Protein AF-A0AAE2HYJ1-F1 (afdb_monomer)

Mean predicted aligned error: 12.16 Å

Foldseek 3Di:
DDDDDDDDDPDDDQPDPPPVVVVVLVVLLVVLLVLLVVLLVLLVVLLVVLVVLLVVLVPDDLPPDDPVSPVVSVVSNVVSVVSSVVSNVSSVVSNVSSVVSVVVSVVSVVVVVVVVVVSD

Structure (mmCIF, N/CA/C/O backbone):
data_AF-A0AAE2HYJ1-F1
#
_entry.id   AF-A0AAE2HYJ1-F1
#
loop_
_atom_site.group_PDB
_atom_site.id
_atom_site.type_symbol
_atom_site.label_atom_id
_atom_site.label_alt_id
_atom_site.label_comp_id
_atom_site.label_asym_id
_atom_site.label_entity_id
_atom_site.label_seq_id
_atom_site.pdbx_PDB_ins_code
_atom_site.Cartn_x
_atom_site.Cartn_y
_atom_site.Cartn_z
_atom_site.occupancy
_atom_site.B_iso_or_equiv
_atom_site.auth_seq_id
_atom_site.auth_comp_id
_atom_site.auth_asym_id
_atom_site.auth_atom_id
_atom_site.pdbx_PDB_model_num
ATOM 1 N N . MET A 1 1 ? -2.122 9.618 -66.049 1.00 40.94 1 MET A N 1
ATOM 2 C CA . MET A 1 1 ? -1.054 8.860 -66.734 1.00 40.94 1 MET A CA 1
ATOM 3 C C . MET A 1 1 ? 0.220 9.692 -66.689 1.00 40.94 1 MET A C 1
ATOM 5 O O . MET A 1 1 ? 0.115 10.866 -67.010 1.00 40.94 1 MET A O 1
ATOM 9 N N . GLY A 1 2 ? 1.348 9.085 -66.286 1.00 37.78 2 GLY A N 1
ATOM 10 C CA . GLY A 1 2 ? 2.715 9.651 -66.276 1.00 37.78 2 GLY A CA 1
ATOM 11 C C . GLY A 1 2 ? 2.989 10.613 -65.108 1.00 37.78 2 GLY A C 1
ATOM 12 O O . GLY A 1 2 ? 2.334 11.638 -65.025 1.00 37.78 2 GLY A O 1
ATOM 13 N N . GLY A 1 3 ? 3.868 10.371 -64.132 1.00 41.69 3 GLY A N 1
ATOM 14 C CA . GLY A 1 3 ? 4.971 9.414 -64.044 1.00 41.69 3 GLY A CA 1
ATOM 15 C C . GLY A 1 3 ? 6.285 10.044 -64.508 1.00 41.69 3 GLY A C 1
ATOM 16 O O . GLY A 1 3 ? 6.586 9.935 -65.683 1.00 41.69 3 GLY A O 1
ATOM 17 N N . ASP A 1 4 ? 7.006 10.690 -63.586 1.00 41.88 4 ASP A N 1
ATOM 18 C CA . ASP A 1 4 ? 8.456 10.972 -63.589 1.00 41.88 4 ASP A CA 1
ATOM 19 C C . ASP A 1 4 ? 8.771 11.584 -62.206 1.00 41.88 4 ASP A C 1
ATOM 21 O O . ASP A 1 4 ? 8.072 12.481 -61.753 1.00 41.88 4 ASP A O 1
ATOM 25 N N . GLY A 1 5 ? 9.731 11.157 -61.392 1.00 43.09 5 GLY A N 1
ATOM 26 C CA . GLY A 1 5 ? 10.926 10.368 -61.655 1.00 43.09 5 GLY A CA 1
ATOM 27 C C . GLY A 1 5 ? 12.082 10.939 -60.823 1.00 43.09 5 GLY A C 1
ATOM 28 O O . GLY A 1 5 ? 13.138 11.236 -61.369 1.00 43.09 5 GLY A O 1
ATOM 29 N N . LEU A 1 6 ? 11.894 11.157 -59.511 1.00 41.62 6 LEU A N 1
ATOM 30 C CA . LEU A 1 6 ? 12.974 11.629 -58.635 1.00 41.62 6 LEU A CA 1
ATOM 31 C C . LEU A 1 6 ? 13.758 10.435 -58.089 1.00 41.62 6 LEU A C 1
ATOM 33 O O . LEU A 1 6 ? 13.394 9.800 -57.102 1.00 41.62 6 LEU A O 1
ATOM 37 N N . ARG A 1 7 ? 14.859 10.141 -58.781 1.00 47.16 7 ARG A N 1
ATOM 38 C CA . ARG A 1 7 ? 15.943 9.280 -58.312 1.00 47.16 7 ARG A CA 1
ATOM 39 C C . ARG A 1 7 ? 16.554 9.886 -57.046 1.00 47.16 7 ARG A C 1
ATOM 41 O O . ARG A 1 7 ? 17.346 10.817 -57.141 1.00 47.16 7 ARG A O 1
ATOM 48 N N . TYR A 1 8 ? 16.235 9.332 -55.881 1.00 43.69 8 TYR A N 1
ATOM 49 C CA . TYR A 1 8 ? 17.043 9.530 -54.680 1.00 43.69 8 TYR A CA 1
ATOM 50 C C . TYR A 1 8 ? 18.045 8.383 -54.567 1.00 43.69 8 TYR A C 1
ATOM 52 O O . TYR A 1 8 ? 17.691 7.241 -54.277 1.00 43.69 8 TYR A O 1
ATOM 60 N N . GLY A 1 9 ? 19.309 8.697 -54.852 1.00 40.12 9 GLY A N 1
ATOM 61 C CA . GLY A 1 9 ? 20.433 7.839 -54.513 1.00 40.12 9 GLY A CA 1
ATOM 62 C C . GLY A 1 9 ? 20.534 7.730 -52.996 1.00 40.12 9 GLY A C 1
ATOM 63 O O . GLY A 1 9 ? 20.862 8.702 -52.322 1.00 40.12 9 GLY A O 1
ATOM 64 N N . MET A 1 10 ? 20.235 6.549 -52.464 1.00 36.06 10 MET A N 1
ATOM 65 C CA . MET A 1 10 ? 20.473 6.218 -51.063 1.00 36.06 10 MET A CA 1
ATOM 66 C C . MET A 1 10 ? 21.958 5.901 -50.892 1.00 36.06 10 MET A C 1
ATOM 68 O O . MET A 1 10 ? 22.396 4.758 -51.008 1.00 36.06 10 MET A O 1
ATOM 72 N N . SER A 1 11 ? 22.744 6.945 -50.639 1.00 40.38 11 SER A N 1
ATOM 73 C CA . SER A 1 11 ? 24.038 6.801 -49.983 1.00 40.38 11 SER A CA 1
ATOM 74 C C . SER A 1 11 ? 23.779 6.315 -48.560 1.00 40.38 11 SER A C 1
ATOM 76 O O . SER A 1 11 ? 23.152 7.019 -47.771 1.00 40.38 11 SER A O 1
ATOM 78 N N . PHE A 1 12 ? 24.252 5.114 -48.232 1.00 43.84 12 PHE A N 1
ATOM 79 C CA . PHE A 1 12 ? 24.244 4.583 -46.871 1.00 43.84 12 PHE A CA 1
ATOM 80 C C . PHE A 1 12 ? 25.095 5.49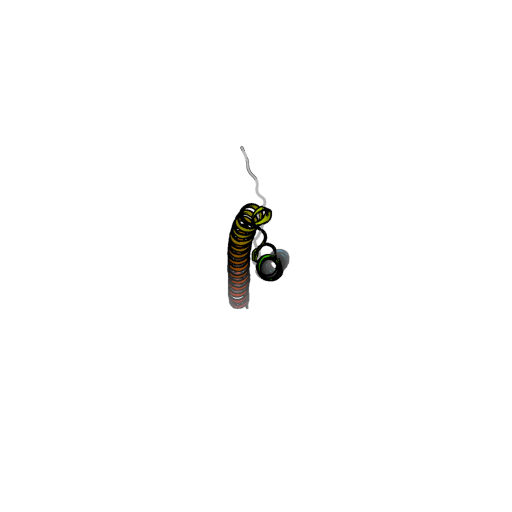0 -45.971 1.00 43.84 12 PHE A C 1
ATOM 82 O O . PHE A 1 12 ? 26.321 5.396 -45.941 1.00 43.84 12 PHE A O 1
ATOM 89 N N . HIS A 1 13 ? 24.444 6.414 -45.268 1.00 36.22 13 HIS A N 1
ATOM 90 C CA . HIS A 1 13 ? 25.010 7.076 -44.100 1.00 36.22 13 HIS A CA 1
ATOM 91 C C . HIS A 1 13 ? 24.776 6.188 -42.880 1.00 36.22 13 HIS A C 1
ATOM 93 O O . HIS A 1 13 ? 23.718 5.577 -42.740 1.00 36.22 13 HIS A O 1
ATOM 99 N N . ARG A 1 14 ? 25.812 6.088 -42.040 1.00 43.44 14 ARG A N 1
ATOM 100 C CA . ARG A 1 14 ? 25.828 5.349 -40.773 1.00 43.44 14 ARG A CA 1
ATOM 101 C C . ARG A 1 14 ? 24.504 5.533 -40.030 1.00 43.44 14 ARG A C 1
ATOM 103 O O . ARG A 1 14 ? 24.103 6.666 -39.775 1.00 43.44 14 ARG A O 1
ATOM 110 N N . VAL A 1 15 ? 23.864 4.420 -39.680 1.00 44.78 15 VAL A N 1
ATOM 111 C CA . VAL A 1 15 ? 22.679 4.380 -38.818 1.00 44.78 15 VAL A CA 1
ATOM 112 C C . VAL A 1 15 ? 23.124 4.787 -37.413 1.00 44.78 15 VAL A C 1
ATOM 114 O O . VAL A 1 15 ? 23.482 3.950 -36.595 1.00 44.78 15 VAL A O 1
ATOM 117 N N . GLY A 1 16 ? 23.198 6.092 -37.162 1.00 48.06 16 GLY A N 1
ATOM 118 C CA . GLY A 1 16 ? 23.167 6.620 -35.807 1.00 48.06 16 GLY A CA 1
ATOM 119 C C . GLY A 1 16 ? 21.742 6.472 -35.293 1.00 48.06 16 GLY A C 1
ATOM 120 O O . GLY A 1 16 ? 20.800 6.855 -35.990 1.00 48.06 16 GLY A O 1
ATOM 121 N N . VAL A 1 17 ? 21.572 5.879 -34.112 1.00 56.62 17 VAL A N 1
ATOM 122 C CA . VAL A 1 17 ? 20.279 5.877 -33.418 1.00 56.62 17 VAL A CA 1
ATOM 123 C C . VAL A 1 17 ? 19.830 7.339 -33.293 1.00 56.62 17 VAL A C 1
ATOM 125 O O . VAL A 1 17 ? 20.615 8.157 -32.811 1.00 56.62 17 VAL A O 1
ATOM 128 N N . PRO A 1 18 ? 18.629 7.715 -33.767 1.00 56.62 18 PRO A N 1
ATOM 129 C CA . PRO A 1 18 ? 18.190 9.100 -33.692 1.00 56.62 18 PRO A CA 1
ATOM 130 C C . PRO A 1 18 ? 18.082 9.513 -32.220 1.00 56.62 18 PRO A C 1
ATOM 132 O O . PRO A 1 18 ? 17.393 8.855 -31.441 1.00 56.62 18 PRO A O 1
ATOM 135 N N . GLU A 1 19 ? 18.756 10.607 -31.853 1.00 54.03 19 GLU A N 1
ATOM 136 C CA . GLU A 1 19 ? 18.872 11.129 -30.477 1.00 54.03 19 GLU A CA 1
ATOM 137 C C . GLU A 1 19 ? 17.521 11.242 -29.739 1.00 54.03 19 GLU A C 1
ATOM 139 O O . GLU A 1 19 ? 17.466 11.105 -28.518 1.00 54.03 19 GLU A O 1
ATOM 144 N N . GLY A 1 20 ? 16.412 11.413 -30.470 1.00 59.25 20 GLY A N 1
ATOM 145 C CA . GLY A 1 20 ? 15.060 11.477 -29.908 1.00 59.25 20 GLY A CA 1
ATOM 146 C C . GLY A 1 20 ? 14.555 10.181 -29.258 1.00 59.25 20 GLY A C 1
ATOM 147 O O . GLY A 1 20 ? 13.824 10.260 -28.2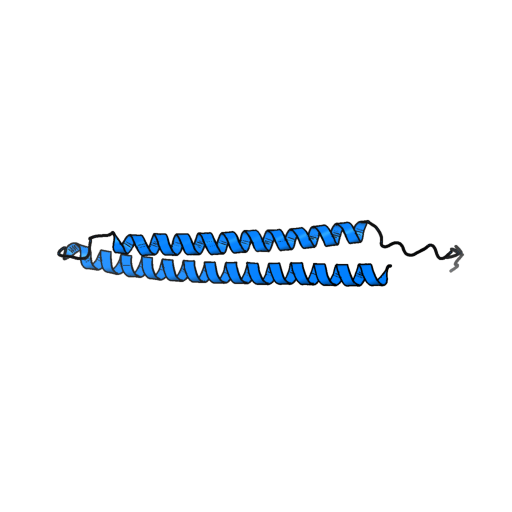78 1.00 59.25 20 GLY A O 1
ATOM 148 N N . ILE A 1 21 ? 14.967 9.001 -29.738 1.00 61.91 21 ILE A N 1
ATOM 149 C CA . ILE A 1 21 ? 14.491 7.711 -29.195 1.00 61.91 21 ILE A CA 1
ATOM 150 C C . ILE A 1 21 ? 15.132 7.426 -27.830 1.00 61.91 21 ILE A C 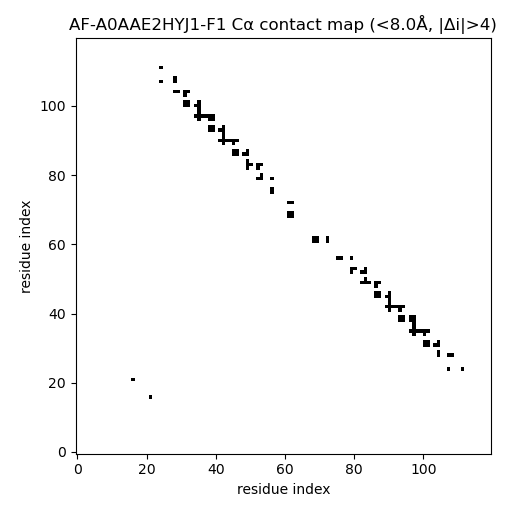1
ATOM 152 O O . ILE A 1 21 ? 14.461 6.980 -26.903 1.00 61.91 21 ILE A O 1
ATOM 156 N N . VAL A 1 22 ? 16.421 7.741 -27.682 1.00 64.44 22 VAL A N 1
ATOM 157 C CA . VAL A 1 22 ? 17.160 7.545 -26.424 1.00 64.44 22 VAL A CA 1
ATOM 158 C C . VAL A 1 22 ? 16.620 8.473 -25.332 1.00 64.44 22 VAL A C 1
ATOM 160 O O . VAL A 1 22 ? 16.421 8.044 -24.200 1.00 64.44 22 VAL A O 1
ATOM 163 N N . SER A 1 23 ? 16.317 9.730 -25.675 1.00 67.62 23 SER A N 1
ATOM 164 C CA . SER A 1 23 ? 15.737 10.684 -24.723 1.00 67.62 23 SER A CA 1
ATOM 165 C C . SER A 1 23 ? 14.344 10.270 -24.234 1.00 67.62 23 SER A C 1
ATOM 167 O O . SER A 1 23 ? 14.000 10.557 -23.088 1.00 67.62 23 SER A O 1
ATOM 169 N N . GLU A 1 24 ? 13.538 9.628 -25.081 1.00 71.56 24 GLU A N 1
ATOM 170 C CA . GLU A 1 24 ? 12.200 9.152 -24.716 1.00 71.56 24 GLU A CA 1
ATOM 171 C C . GLU A 1 24 ? 12.267 7.931 -23.787 1.00 71.56 24 GLU A C 1
ATOM 173 O O . GLU A 1 24 ? 11.580 7.903 -22.769 1.00 71.56 24 GLU A O 1
ATOM 178 N N . LEU A 1 25 ? 13.139 6.960 -24.073 1.00 68.75 25 LEU A N 1
ATOM 179 C CA . LEU A 1 25 ? 13.334 5.767 -23.235 1.00 68.75 25 LEU A CA 1
ATOM 180 C C . LEU A 1 25 ? 13.813 6.112 -21.822 1.00 68.75 25 LEU A C 1
ATOM 182 O O . LEU A 1 25 ? 13.206 5.663 -20.848 1.00 68.75 25 LEU A O 1
ATOM 186 N N . VAL A 1 26 ? 14.820 6.986 -21.707 1.00 72.88 26 VAL A N 1
ATOM 187 C CA . VAL A 1 26 ? 15.314 7.475 -20.408 1.00 72.88 26 VAL A CA 1
ATOM 188 C C . VAL A 1 26 ? 14.190 8.159 -19.626 1.00 72.88 26 VAL A C 1
ATOM 190 O O . VAL A 1 26 ? 13.996 7.885 -18.442 1.00 72.88 26 VAL A O 1
ATOM 193 N N . TYR A 1 27 ? 13.387 8.995 -20.290 1.00 76.00 27 TYR A N 1
ATOM 194 C CA . TYR A 1 27 ? 12.236 9.645 -19.662 1.00 76.00 27 TYR A CA 1
ATOM 195 C C . TYR A 1 27 ? 11.184 8.635 -19.169 1.00 76.00 27 TYR A C 1
ATOM 197 O O . TYR A 1 27 ? 10.652 8.771 -18.064 1.00 76.00 27 TYR A O 1
ATOM 205 N N . VAL A 1 28 ? 10.889 7.596 -19.957 1.00 82.56 28 VAL A N 1
ATOM 206 C CA . VAL A 1 28 ? 9.936 6.545 -19.572 1.00 82.56 28 VAL A CA 1
ATOM 207 C C . VAL A 1 28 ? 10.465 5.725 -18.390 1.00 82.56 28 VAL A C 1
ATOM 209 O O . VAL A 1 28 ? 9.690 5.417 -17.482 1.00 82.56 28 VAL A O 1
ATOM 212 N N . GLN A 1 29 ? 11.763 5.420 -18.344 1.00 85.56 29 GLN A N 1
ATOM 213 C CA . GLN A 1 29 ? 12.390 4.734 -17.211 1.00 85.56 29 GLN A CA 1
ATOM 214 C C . GLN A 1 29 ? 12.252 5.546 -15.915 1.00 85.56 29 GLN A C 1
ATOM 216 O O . GLN A 1 29 ? 11.775 5.028 -14.902 1.00 85.56 29 GLN A O 1
ATOM 221 N N . GLU A 1 30 ? 12.602 6.835 -15.948 1.00 88.62 30 GLU A N 1
ATOM 222 C CA . GLU A 1 30 ? 12.469 7.717 -14.783 1.00 88.62 30 GLU A CA 1
ATOM 223 C C . GLU A 1 30 ? 11.019 7.830 -14.303 1.00 88.62 30 GLU A C 1
ATOM 225 O O . GLU A 1 30 ? 10.759 7.877 -13.096 1.00 88.62 30 GLU A O 1
ATOM 230 N N . LEU A 1 31 ? 10.063 7.830 -15.234 1.00 92.25 31 LEU A N 1
ATOM 231 C CA . LEU A 1 31 ? 8.642 7.847 -14.913 1.00 92.25 31 LEU A CA 1
ATOM 232 C C . LEU A 1 31 ? 8.200 6.571 -14.183 1.00 92.25 31 LEU A C 1
ATOM 234 O O . LEU A 1 31 ? 7.429 6.661 -13.226 1.00 92.25 31 LEU A O 1
ATOM 238 N N . TRP A 1 32 ? 8.673 5.393 -14.601 1.00 91.56 32 TRP A N 1
ATOM 239 C CA . TRP A 1 32 ? 8.369 4.130 -13.916 1.00 91.56 32 TRP A CA 1
ATOM 240 C C . TRP A 1 32 ? 8.997 4.053 -12.530 1.00 91.56 32 TRP A C 1
ATOM 242 O O . TRP A 1 32 ? 8.301 3.672 -11.590 1.00 91.56 32 TRP A O 1
ATOM 252 N N . ARG A 1 33 ? 10.245 4.510 -12.378 1.00 93.56 33 ARG A N 1
ATOM 253 C CA . ARG A 1 33 ? 10.884 4.644 -11.062 1.00 93.56 33 ARG A CA 1
ATOM 254 C C . ARG A 1 33 ? 10.045 5.519 -10.131 1.00 93.56 33 ARG A C 1
ATOM 256 O O . ARG A 1 33 ? 9.686 5.090 -9.042 1.00 93.56 33 ARG A O 1
ATOM 263 N N . LYS A 1 34 ? 9.649 6.709 -10.591 1.00 94.94 34 LYS A N 1
ATOM 264 C CA . LYS A 1 34 ? 8.855 7.642 -9.779 1.00 94.94 34 LYS A CA 1
ATOM 265 C C . LYS A 1 34 ? 7.483 7.076 -9.403 1.00 94.94 34 LYS A C 1
ATOM 267 O O . LYS A 1 34 ? 6.982 7.328 -8.314 1.00 94.94 34 LYS A O 1
ATOM 272 N N . ARG A 1 35 ? 6.854 6.308 -10.297 1.00 95.12 35 ARG A N 1
ATOM 273 C CA . ARG A 1 35 ? 5.594 5.608 -9.995 1.00 95.12 35 ARG A CA 1
ATOM 274 C C . ARG A 1 35 ? 5.780 4.531 -8.933 1.00 95.12 35 ARG A C 1
ATOM 276 O O . ARG A 1 35 ? 4.904 4.399 -8.087 1.00 95.12 35 ARG A O 1
ATOM 283 N N . ALA A 1 36 ? 6.885 3.789 -8.985 1.00 95.69 36 ALA A N 1
ATOM 284 C CA . ALA A 1 36 ? 7.206 2.794 -7.970 1.00 95.69 36 ALA A CA 1
ATOM 285 C C . ALA A 1 36 ? 7.403 3.446 -6.596 1.00 95.69 36 ALA A C 1
ATOM 287 O O . ALA A 1 36 ? 6.794 3.003 -5.630 1.00 95.69 36 ALA A O 1
ATOM 288 N N . GLU A 1 37 ? 8.171 4.539 -6.540 1.00 97.19 37 GLU A N 1
ATOM 289 C CA . GLU A 1 37 ? 8.406 5.320 -5.318 1.00 97.19 37 GLU A CA 1
ATOM 290 C C . GLU A 1 37 ? 7.087 5.810 -4.702 1.00 97.19 37 GLU A C 1
ATOM 292 O O . GLU A 1 37 ? 6.786 5.482 -3.560 1.00 97.19 37 GLU A O 1
ATOM 297 N N . VAL A 1 38 ? 6.246 6.498 -5.481 1.00 97.50 38 VAL A N 1
ATOM 298 C CA . VAL A 1 38 ? 4.957 7.025 -4.992 1.00 97.50 38 VAL A CA 1
ATOM 299 C C . VAL A 1 38 ? 4.010 5.908 -4.541 1.00 97.50 38 VAL A C 1
ATOM 301 O O . VAL A 1 38 ? 3.279 6.066 -3.566 1.00 97.50 38 VAL A O 1
ATOM 304 N N . ALA A 1 39 ? 3.989 4.777 -5.250 1.00 96.50 39 ALA A N 1
ATOM 305 C CA . ALA A 1 39 ? 3.154 3.642 -4.869 1.00 96.50 39 ALA A CA 1
ATOM 306 C C . ALA A 1 39 ? 3.631 2.999 -3.556 1.00 96.50 39 ALA A C 1
ATOM 308 O O . ALA A 1 39 ? 2.797 2.631 -2.731 1.00 96.50 39 ALA A O 1
ATOM 309 N N . GLN A 1 40 ? 4.947 2.915 -3.342 1.00 97.88 40 GLN A N 1
ATOM 310 C CA . GLN A 1 40 ? 5.514 2.408 -2.095 1.00 97.88 40 GLN A CA 1
ATOM 311 C C . GLN A 1 40 ? 5.238 3.359 -0.926 1.00 97.88 40 GLN A C 1
ATOM 313 O O . GLN A 1 40 ? 4.756 2.908 0.107 1.00 97.88 40 GLN A O 1
ATOM 318 N N . GLU A 1 41 ? 5.453 4.666 -1.108 1.00 97.88 41 GLU A N 1
ATOM 319 C CA . GLU A 1 41 ? 5.124 5.681 -0.095 1.00 97.88 41 GLU A CA 1
ATOM 320 C C . GLU A 1 41 ? 3.645 5.594 0.308 1.00 97.88 41 GLU A C 1
ATOM 322 O O . GLU A 1 41 ? 3.311 5.585 1.490 1.00 97.88 41 GLU A O 1
ATOM 327 N N . CYS A 1 42 ? 2.748 5.439 -0.671 1.00 97.44 42 CYS A N 1
ATOM 328 C CA . CYS A 1 42 ? 1.323 5.263 -0.408 1.00 97.44 42 CYS A CA 1
ATOM 329 C C . CYS A 1 42 ? 1.025 3.981 0.388 1.00 97.44 42 CYS A C 1
ATOM 331 O O . CYS A 1 42 ? 0.188 4.006 1.292 1.00 97.44 42 CYS A O 1
ATOM 333 N N . ALA A 1 43 ? 1.696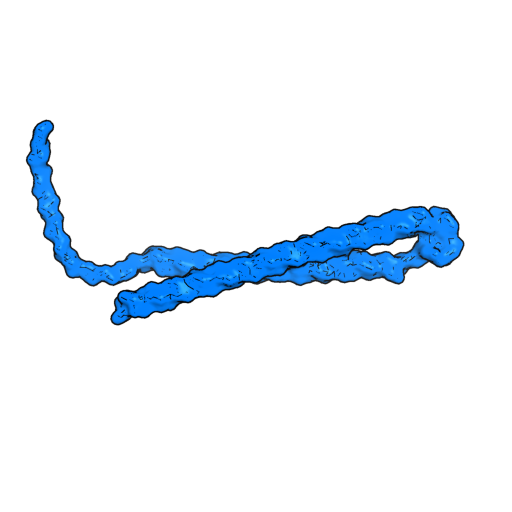 2.868 0.076 1.00 97.31 43 ALA A N 1
ATOM 334 C CA . ALA A 1 43 ? 1.545 1.620 0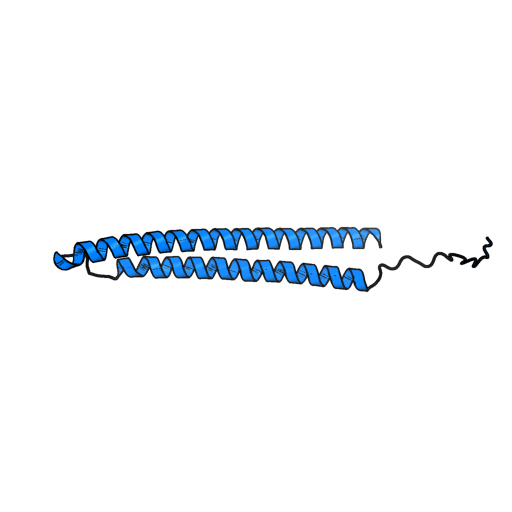.821 1.00 97.31 43 ALA A CA 1
ATOM 335 C C . ALA A 1 43 ? 1.961 1.787 2.291 1.00 97.31 43 ALA A C 1
ATOM 337 O O . ALA A 1 43 ? 1.225 1.376 3.193 1.00 97.31 43 ALA A O 1
ATOM 338 N N . ASP A 1 44 ? 3.098 2.442 2.520 1.00 97.62 44 ASP A N 1
ATOM 339 C CA . ASP A 1 44 ? 3.647 2.681 3.852 1.00 97.62 44 ASP A CA 1
ATOM 340 C C . ASP A 1 44 ? 2.713 3.590 4.673 1.00 97.62 44 ASP A C 1
ATOM 342 O O . ASP A 1 44 ? 2.298 3.219 5.775 1.00 97.62 44 ASP A O 1
ATOM 346 N N . GLU A 1 45 ? 2.278 4.723 4.110 1.00 97.94 45 GLU A N 1
ATOM 347 C CA . GLU A 1 45 ? 1.361 5.663 4.774 1.00 97.94 45 GLU A CA 1
ATOM 348 C C . GLU A 1 45 ? 0.008 5.020 5.129 1.00 97.94 45 GLU A C 1
ATOM 350 O O . GLU A 1 45 ? -0.546 5.256 6.209 1.00 97.94 45 GLU A O 1
ATOM 355 N N . LEU A 1 46 ? -0.536 4.173 4.247 1.00 97.62 46 LEU A N 1
ATOM 356 C CA . LEU A 1 46 ? -1.777 3.441 4.515 1.00 97.62 46 LEU A CA 1
ATOM 357 C C . LEU A 1 46 ? -1.603 2.414 5.643 1.00 97.62 46 LEU A C 1
ATOM 359 O O . LEU A 1 46 ? -2.496 2.281 6.488 1.00 97.62 46 LEU A O 1
ATOM 363 N N . GLY A 1 47 ? -0.461 1.724 5.694 1.00 96.88 47 GLY A N 1
ATOM 364 C CA . GLY A 1 47 ? -0.121 0.797 6.777 1.00 96.88 47 GLY A CA 1
ATOM 365 C C . GLY A 1 47 ? 0.059 1.502 8.127 1.00 96.88 47 GLY A C 1
ATOM 366 O O . GLY A 1 47 ? -0.428 1.028 9.165 1.00 96.88 47 GLY A O 1
ATOM 367 N N . GLU A 1 48 ? 0.691 2.676 8.126 1.00 97.38 48 GLU A N 1
ATOM 368 C CA . GLU A 1 48 ? 0.809 3.532 9.310 1.00 97.38 48 GLU A CA 1
ATOM 369 C C . GLU A 1 48 ? -0.565 4.007 9.796 1.00 97.38 48 GLU A C 1
ATOM 371 O O . GLU A 1 48 ? -0.879 3.895 10.988 1.00 97.38 48 GLU A O 1
ATOM 376 N N . LEU A 1 49 ? -1.428 4.460 8.881 1.00 96.56 49 LEU A N 1
ATOM 377 C CA . LEU A 1 49 ? -2.789 4.882 9.209 1.00 96.56 49 LEU A CA 1
ATOM 378 C C . LEU A 1 49 ? -3.625 3.727 9.772 1.00 96.56 49 LEU A C 1
ATOM 380 O O . LEU A 1 49 ? -4.340 3.917 10.759 1.00 96.56 49 LEU A O 1
ATOM 384 N N . ALA A 1 50 ? -3.518 2.524 9.202 1.00 95.12 50 ALA A N 1
ATOM 385 C CA . ALA A 1 50 ? -4.185 1.329 9.718 1.00 95.12 50 ALA A CA 1
ATOM 386 C C . ALA A 1 50 ? -3.736 1.015 11.155 1.00 95.12 50 ALA A C 1
ATOM 388 O O . ALA A 1 50 ? -4.559 0.751 12.039 1.00 95.12 50 ALA A O 1
ATOM 389 N N . THR A 1 51 ? -2.434 1.121 11.421 1.00 94.12 51 THR A N 1
ATOM 390 C CA . THR A 1 51 ? -1.857 0.927 12.758 1.00 94.12 51 THR A CA 1
ATOM 391 C C . THR A 1 51 ? -2.369 1.970 13.752 1.00 94.12 51 THR A C 1
ATOM 393 O O . THR A 1 51 ? -2.790 1.621 14.865 1.00 94.12 51 THR A O 1
ATOM 396 N N . ALA A 1 52 ? -2.376 3.244 13.351 1.00 93.88 52 ALA A N 1
ATOM 397 C CA . ALA A 1 52 ? -2.879 4.346 14.163 1.00 93.88 52 ALA A CA 1
ATOM 398 C C . ALA A 1 52 ? -4.374 4.174 14.467 1.00 93.88 52 ALA A C 1
ATOM 400 O O . ALA A 1 52 ? -4.778 4.246 15.631 1.00 93.88 52 ALA A O 1
ATOM 401 N N . LEU A 1 53 ? -5.187 3.850 13.459 1.00 92.12 53 LEU A N 1
ATOM 402 C CA . LEU A 1 53 ? -6.623 3.623 13.602 1.00 92.12 53 LEU A CA 1
ATOM 403 C C . LEU A 1 53 ? -6.921 2.444 14.541 1.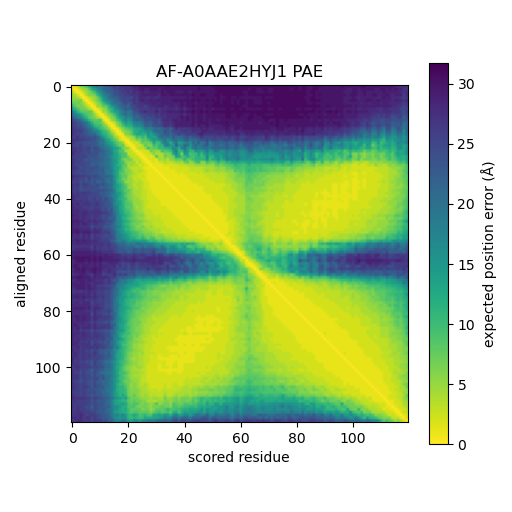00 92.12 53 LEU A C 1
ATOM 405 O O . LEU A 1 53 ? -7.732 2.572 15.458 1.00 92.12 53 LEU A O 1
ATOM 409 N N . GLY A 1 54 ? -6.205 1.327 14.395 1.00 89.19 54 GLY A N 1
ATOM 410 C CA . GLY A 1 54 ? -6.332 0.179 15.296 1.00 89.19 54 GLY A CA 1
ATOM 411 C C . GLY A 1 54 ? -5.956 0.493 16.752 1.00 89.19 54 GLY A C 1
ATOM 412 O O . GLY A 1 54 ? -6.411 -0.188 17.674 1.00 89.19 54 GLY A O 1
ATOM 413 N N . SER A 1 55 ? -5.150 1.534 16.991 1.00 89.56 55 SER A N 1
ATOM 414 C CA . SER A 1 55 ? -4.802 1.980 18.345 1.00 89.56 55 SER A CA 1
ATOM 415 C C . SER A 1 55 ? -5.927 2.740 19.049 1.00 89.56 55 SER A C 1
ATOM 417 O O . SER A 1 55 ? -6.034 2.641 20.272 1.00 89.56 55 SER A O 1
ATOM 419 N N . VAL A 1 56 ? -6.809 3.411 18.296 1.00 85.06 56 VAL A N 1
ATOM 420 C CA . VAL A 1 56 ? -7.908 4.231 18.838 1.00 85.06 56 VAL A CA 1
ATOM 421 C C . VAL A 1 56 ? -8.844 3.403 19.716 1.00 85.06 56 VAL A C 1
ATOM 423 O O . VAL A 1 56 ? -9.289 3.870 20.756 1.00 85.06 56 VAL A O 1
ATOM 426 N N . ILE A 1 57 ? -9.109 2.148 19.348 1.00 76.56 57 ILE A N 1
ATOM 427 C CA . ILE A 1 57 ? -9.965 1.256 20.145 1.00 76.56 57 ILE A CA 1
ATOM 428 C C . ILE A 1 57 ? -9.279 0.800 21.434 1.00 76.56 57 ILE A C 1
ATOM 430 O O . ILE A 1 57 ? -9.954 0.605 22.441 1.00 76.56 57 ILE A O 1
ATOM 434 N N . ARG A 1 58 ? -7.948 0.647 21.436 1.00 72.06 58 ARG A N 1
ATOM 435 C CA . ARG A 1 58 ? -7.204 0.204 22.628 1.00 72.06 58 ARG A CA 1
ATOM 436 C C . ARG A 1 58 ? -7.188 1.259 23.727 1.00 72.06 58 ARG A C 1
ATOM 438 O O . ARG A 1 58 ? -7.101 0.913 24.899 1.00 72.06 58 ARG A O 1
ATOM 445 N N . THR A 1 59 ? -7.233 2.532 23.349 1.00 70.56 59 THR A N 1
ATOM 446 C CA . THR A 1 59 ? -7.187 3.659 24.286 1.00 70.56 59 THR A CA 1
ATOM 447 C C . THR A 1 59 ? -8.573 4.131 24.718 1.00 70.56 59 THR A C 1
ATOM 449 O O . THR A 1 59 ? -8.672 4.931 25.648 1.00 70.56 59 THR A O 1
ATOM 452 N N . ASN A 1 60 ? -9.645 3.636 24.088 1.00 65.44 60 ASN A N 1
ATOM 453 C CA . ASN A 1 60 ? -11.001 4.093 24.359 1.00 65.44 60 ASN A CA 1
ATOM 454 C C . ASN A 1 60 ? -11.705 3.234 25.427 1.00 65.44 60 ASN A C 1
ATOM 456 O O . ASN A 1 60 ? -11.930 2.039 25.247 1.00 65.44 60 ASN A O 1
ATOM 460 N N . TYR A 1 61 ? -12.056 3.861 26.551 1.00 57.69 61 TYR A N 1
ATOM 461 C CA . TYR A 1 61 ? -12.466 3.217 27.807 1.00 57.69 61 TYR A CA 1
ATOM 462 C C . TYR A 1 61 ? -13.983 2.974 27.929 1.00 57.69 61 TYR A C 1
ATOM 464 O O . TYR A 1 61 ? -14.517 2.930 29.034 1.00 57.69 61 TYR A O 1
ATOM 472 N N . PHE A 1 62 ? -14.714 2.823 26.821 1.00 63.41 62 PHE A N 1
ATOM 473 C CA . PHE A 1 62 ? -16.170 2.606 26.882 1.00 63.41 62 PHE A CA 1
ATOM 474 C C . PHE A 1 62 ? -16.575 1.178 27.309 1.00 63.41 62 PHE A C 1
ATOM 476 O O . PHE A 1 62 ? -17.758 0.916 27.501 1.00 63.41 62 PHE A O 1
ATOM 483 N N . GLY A 1 63 ? -15.620 0.252 27.469 1.00 57.44 63 GLY A N 1
ATOM 484 C CA . GLY A 1 63 ? -15.889 -1.184 27.618 1.00 57.44 63 GLY A CA 1
ATOM 485 C C . GLY A 1 63 ? -16.010 -1.743 29.042 1.00 57.44 63 GLY A C 1
ATOM 486 O O . GLY A 1 63 ? -16.427 -2.889 29.183 1.00 57.44 63 GLY A O 1
ATOM 487 N N . THR A 1 64 ? -15.677 -0.997 30.102 1.00 54.75 64 THR A N 1
ATOM 488 C CA . THR A 1 64 ? -15.675 -1.563 31.468 1.00 54.75 64 THR A CA 1
ATOM 489 C C . THR A 1 64 ? -16.605 -0.789 32.398 1.00 54.75 64 THR A C 1
ATOM 491 O O . THR A 1 64 ? -16.211 0.193 33.019 1.00 54.75 64 THR A O 1
ATOM 494 N N . GLY A 1 65 ? -17.855 -1.253 32.510 1.00 60.09 65 GLY A N 1
ATOM 495 C CA . GLY A 1 65 ? -18.798 -0.816 33.549 1.00 60.09 65 GLY A CA 1
ATOM 496 C C . GLY A 1 65 ? -19.863 0.209 33.139 1.00 60.09 65 GLY A C 1
ATOM 497 O O . GLY A 1 65 ? -20.650 0.600 33.996 1.00 60.09 65 GLY A O 1
ATOM 498 N N . CYS A 1 66 ? -19.940 0.619 31.868 1.00 63.94 66 CYS A N 1
ATOM 499 C CA . CYS A 1 66 ? -21.020 1.476 31.363 1.00 63.94 66 CYS A CA 1
ATOM 500 C C . CYS A 1 66 ? -21.952 0.673 30.445 1.00 63.94 66 CYS A C 1
ATOM 502 O O . CYS A 1 66 ? -21.663 0.456 29.270 1.00 63.94 66 CYS A O 1
ATOM 504 N N . VAL A 1 67 ? -23.077 0.228 31.002 1.00 65.38 67 VAL A N 1
ATOM 505 C CA . VAL A 1 67 ? -24.117 -0.528 30.282 1.00 65.38 67 VAL A CA 1
ATOM 506 C C . VAL A 1 67 ? -24.779 0.301 29.178 1.00 65.38 67 VAL A C 1
ATOM 508 O O . VAL A 1 67 ? -25.169 -0.260 28.159 1.00 65.38 67 VAL A O 1
ATOM 511 N N . GLU A 1 68 ? -24.858 1.631 29.316 1.00 70.50 68 GLU A N 1
ATOM 512 C CA . GLU A 1 68 ? -25.395 2.490 28.250 1.00 70.50 68 GLU A CA 1
ATOM 513 C C . GLU A 1 68 ? -24.440 2.645 27.048 1.00 70.50 68 GLU A C 1
ATOM 515 O O . GLU A 1 68 ? -24.880 3.001 25.955 1.00 70.50 68 GLU A O 1
ATOM 520 N N . GLY A 1 69 ? -23.142 2.369 27.229 1.00 75.56 69 GLY A N 1
ATOM 521 C CA . GLY A 1 69 ? -22.101 2.561 26.212 1.00 75.56 69 GLY A CA 1
ATOM 522 C C . GLY A 1 69 ? -21.707 1.305 25.430 1.00 75.56 69 GLY A C 1
ATOM 523 O O . GLY A 1 69 ? -21.047 1.423 24.397 1.00 75.56 69 GLY A O 1
ATOM 524 N N . GLU A 1 70 ? -22.117 0.114 25.877 1.00 81.00 70 GLU A N 1
ATOM 525 C CA . GLU A 1 70 ? -21.644 -1.170 25.336 1.00 81.00 70 GLU A CA 1
ATOM 526 C C . GLU A 1 70 ? -21.977 -1.343 23.846 1.00 81.00 70 GLU A C 1
ATOM 528 O O . GLU A 1 70 ? -21.104 -1.677 23.045 1.00 81.00 70 GLU A O 1
ATOM 533 N N . GLY A 1 71 ? -23.217 -1.043 23.445 1.00 83.88 71 GLY A N 1
ATOM 534 C CA . GLY A 1 71 ? -23.641 -1.160 22.046 1.00 83.88 71 GLY A CA 1
ATOM 535 C C . GLY A 1 71 ? -22.923 -0.177 21.115 1.00 83.88 71 GLY A C 1
ATOM 536 O O . GLY A 1 71 ? -22.538 -0.535 20.001 1.00 83.88 71 GLY A O 1
ATOM 537 N N . LEU A 1 72 ? -22.688 1.055 21.580 1.00 85.00 72 LEU A N 1
ATOM 538 C CA . LEU A 1 72 ? -21.920 2.048 20.826 1.00 85.00 72 LEU A CA 1
ATOM 539 C C . LEU A 1 72 ? -20.462 1.608 20.678 1.00 85.00 72 LEU A C 1
ATOM 541 O O . LEU A 1 72 ? -19.910 1.673 19.579 1.00 85.00 72 LEU A O 1
ATOM 545 N N . PHE A 1 73 ? -19.853 1.136 21.766 1.00 85.44 73 PHE A N 1
ATOM 546 C CA . PHE A 1 73 ? -18.481 0.649 21.753 1.00 85.44 73 PHE A CA 1
ATOM 547 C C . PHE A 1 73 ? -18.322 -0.557 20.827 1.00 85.44 73 PHE A C 1
ATOM 549 O O . PHE A 1 73 ? -17.407 -0.571 20.010 1.00 85.44 73 PHE A O 1
ATOM 556 N N . HIS A 1 74 ? -19.245 -1.518 20.878 1.00 86.12 74 HIS A N 1
ATOM 557 C CA . HIS A 1 74 ? -19.247 -2.675 19.987 1.00 86.12 74 HIS A CA 1
ATOM 558 C C . HIS A 1 74 ? -19.318 -2.270 18.507 1.00 86.12 74 HIS A C 1
ATOM 560 O O . HIS A 1 74 ? -18.511 -2.723 17.694 1.00 86.12 74 HIS A O 1
ATOM 566 N N . ASN A 1 75 ? -20.232 -1.361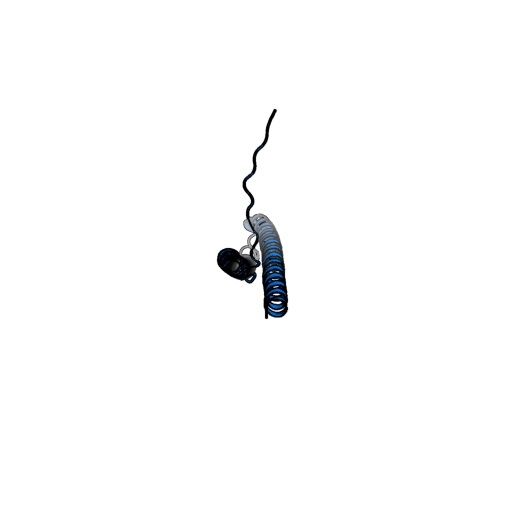 18.154 1.00 89.38 75 ASN A N 1
ATOM 567 C CA . ASN A 1 75 ? -20.339 -0.856 16.784 1.00 89.38 75 ASN A CA 1
ATOM 568 C C . ASN A 1 75 ? -19.069 -0.110 16.352 1.00 89.38 75 ASN A C 1
ATOM 570 O O . ASN A 1 75 ? -18.600 -0.290 15.229 1.00 89.38 75 ASN A O 1
ATOM 574 N N . LEU A 1 76 ? -18.472 0.685 17.244 1.00 88.69 76 LEU A N 1
ATOM 575 C CA . LEU A 1 76 ? -17.211 1.375 16.977 1.00 88.69 76 LEU A CA 1
ATOM 576 C C . LEU A 1 76 ? -16.056 0.385 16.760 1.00 88.69 76 LEU A C 1
ATOM 578 O O . LEU A 1 76 ? -15.253 0.583 15.852 1.00 88.69 76 LEU A O 1
ATOM 582 N N . GLN A 1 77 ? -15.988 -0.696 17.543 1.00 89.38 77 GLN A N 1
ATOM 583 C CA . GLN A 1 77 ? -15.000 -1.762 17.361 1.00 89.38 77 GLN A CA 1
ATOM 584 C C . GLN A 1 77 ? -15.127 -2.431 15.991 1.00 89.38 77 GLN A C 1
ATOM 586 O O . GLN A 1 77 ? -14.110 -2.643 15.330 1.00 89.38 77 GLN A O 1
ATOM 591 N N . ILE A 1 78 ? -16.354 -2.739 15.557 1.00 92.12 78 ILE A N 1
ATOM 592 C CA . ILE A 1 78 ? -16.613 -3.299 14.225 1.00 92.12 78 ILE A CA 1
ATOM 593 C C . ILE A 1 78 ? -16.141 -2.321 13.148 1.00 92.12 78 ILE A C 1
ATOM 595 O O . ILE A 1 78 ? -15.322 -2.694 12.314 1.00 92.12 78 ILE A O 1
ATOM 599 N N . LEU A 1 79 ? -16.583 -1.061 13.207 1.00 93.69 79 LEU A N 1
ATOM 600 C CA . LEU A 1 79 ? -16.235 -0.048 12.208 1.00 93.69 79 LEU A CA 1
ATOM 601 C C . LEU A 1 79 ? -14.726 0.189 12.113 1.00 93.69 79 LEU A C 1
ATOM 603 O O . LEU A 1 79 ? -14.184 0.276 11.013 1.00 93.69 79 LEU A O 1
ATOM 607 N N . VAL A 1 80 ? -14.033 0.270 13.251 1.00 93.06 80 VAL A N 1
ATOM 608 C CA . VAL A 1 80 ? -12.577 0.436 13.262 1.00 93.06 80 VAL A CA 1
ATOM 609 C C . VAL A 1 80 ? -11.884 -0.795 12.695 1.00 93.06 80 VAL A C 1
ATOM 611 O O . VAL A 1 80 ? -10.990 -0.644 11.869 1.00 93.06 80 VAL A O 1
ATOM 614 N N . ARG A 1 81 ? -12.291 -2.007 13.085 1.00 93.00 81 ARG A N 1
ATOM 615 C CA . ARG A 1 81 ? -11.701 -3.239 12.546 1.00 93.00 81 ARG A CA 1
ATOM 616 C C . ARG A 1 81 ? -11.874 -3.321 11.029 1.00 93.00 81 ARG A C 1
ATOM 618 O O . ARG A 1 81 ? -10.905 -3.603 10.328 1.00 93.00 81 ARG A O 1
ATOM 625 N N . ASP A 1 82 ? -13.076 -3.055 10.534 1.00 95.81 82 ASP A N 1
ATOM 626 C CA . ASP A 1 82 ? -13.383 -3.111 9.106 1.00 95.81 82 ASP A CA 1
ATOM 627 C C . ASP A 1 82 ? -12.612 -2.014 8.341 1.00 95.81 82 ASP A C 1
ATOM 629 O O . ASP A 1 82 ? -12.072 -2.259 7.261 1.00 95.81 82 ASP A O 1
ATOM 633 N N . GLY A 1 83 ? -12.465 -0.824 8.939 1.00 96.12 83 GLY A N 1
ATOM 634 C CA . GLY A 1 83 ? -11.619 0.253 8.421 1.00 96.12 83 GLY A CA 1
ATOM 635 C C . GLY A 1 83 ? -10.138 -0.130 8.340 1.00 96.12 83 GLY A C 1
ATOM 636 O O . GLY A 1 83 ? -9.517 0.063 7.299 1.00 96.12 83 GLY A O 1
ATOM 637 N N . VAL A 1 84 ? -9.582 -0.736 9.395 1.00 96.75 84 VAL A N 1
ATOM 638 C CA . VAL A 1 84 ? -8.200 -1.253 9.415 1.00 96.75 84 VAL A CA 1
ATOM 639 C C . VAL A 1 84 ? -7.996 -2.310 8.331 1.00 96.75 84 VAL A C 1
ATOM 641 O O . VAL A 1 84 ? -7.006 -2.262 7.607 1.00 96.75 84 VAL A O 1
ATOM 644 N N . GLN A 1 85 ? -8.941 -3.240 8.177 1.00 97.50 85 GLN A N 1
ATOM 645 C CA . GLN A 1 85 ? -8.874 -4.258 7.130 1.00 97.50 85 GLN A CA 1
ATOM 646 C C . GLN A 1 85 ? -8.889 -3.634 5.727 1.00 97.50 85 GLN A C 1
ATOM 648 O O . GLN A 1 85 ? -8.118 -4.052 4.865 1.00 97.50 85 GLN A O 1
ATOM 653 N N . SER A 1 86 ? -9.734 -2.624 5.501 1.00 98.12 86 SER A N 1
ATOM 654 C CA . SER A 1 86 ? -9.794 -1.897 4.228 1.00 98.12 86 SER A CA 1
ATOM 655 C C . SER A 1 86 ? -8.493 -1.150 3.920 1.00 98.12 86 SER A C 1
ATOM 657 O O . SER A 1 86 ? -8.001 -1.219 2.795 1.00 98.12 86 SER A O 1
ATOM 659 N N . LEU A 1 87 ? -7.910 -0.474 4.915 1.00 97.75 87 LEU A N 1
ATOM 660 C CA . LEU A 1 87 ? -6.637 0.236 4.765 1.00 97.75 87 LEU A CA 1
ATOM 661 C C . LEU A 1 87 ? -5.488 -0.722 4.443 1.00 97.75 87 LEU A C 1
ATOM 663 O O . LEU A 1 87 ? -4.741 -0.461 3.507 1.00 97.75 87 LEU A O 1
ATOM 667 N N . ASN A 1 88 ? -5.399 -1.858 5.140 1.00 97.94 88 ASN A N 1
ATOM 668 C CA . A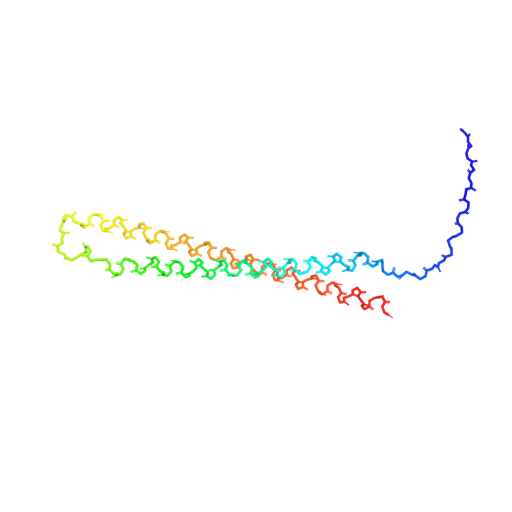SN A 1 88 ? -4.393 -2.881 4.841 1.00 97.94 88 ASN A CA 1
ATOM 669 C C . ASN A 1 88 ? -4.548 -3.432 3.416 1.00 97.94 88 ASN A C 1
ATOM 671 O O . ASN A 1 88 ? -3.566 -3.529 2.693 1.00 97.94 88 ASN A O 1
ATOM 675 N N . GLY A 1 89 ? -5.776 -3.713 2.965 1.00 97.88 89 GLY A N 1
ATOM 676 C CA . GLY A 1 89 ? -5.999 -4.175 1.590 1.00 97.88 89 GLY A CA 1
ATOM 677 C C . GLY A 1 89 ? -5.601 -3.143 0.524 1.00 97.88 89 GLY A C 1
ATOM 678 O O . GLY A 1 89 ? -5.128 -3.506 -0.556 1.00 97.88 89 GLY A O 1
ATOM 679 N N . GLN A 1 90 ? -5.762 -1.850 0.818 1.00 98.06 90 GLN A N 1
ATOM 680 C CA . GLN A 1 90 ? -5.290 -0.774 -0.058 1.00 98.06 90 GLN A CA 1
ATOM 681 C C . GLN A 1 90 ? -3.762 -0.637 -0.024 1.00 98.06 90 GLN A C 1
ATOM 683 O O . GLN A 1 90 ? -3.164 -0.463 -1.084 1.00 98.06 90 GLN A O 1
ATOM 688 N N . ALA A 1 91 ? -3.138 -0.781 1.149 1.00 97.81 91 ALA A N 1
ATOM 689 C CA . ALA A 1 91 ? -1.684 -0.800 1.295 1.00 97.81 91 ALA A CA 1
ATOM 690 C C . ALA A 1 91 ? -1.056 -1.945 0.483 1.00 97.81 91 ALA A C 1
ATOM 692 O O . ALA A 1 91 ? -0.152 -1.707 -0.31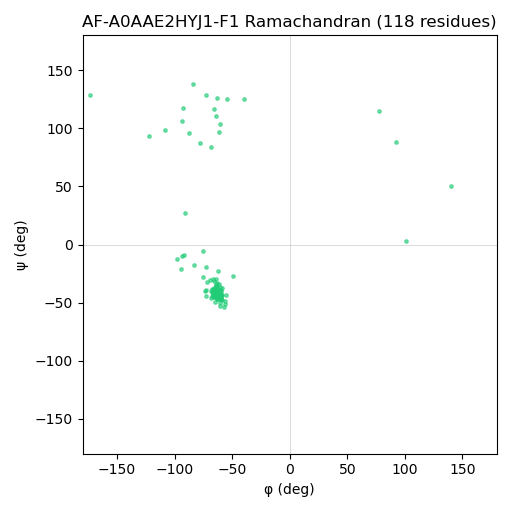4 1.00 97.81 91 ALA A O 1
ATOM 693 N N . ASP A 1 92 ? -1.608 -3.159 0.585 1.00 97.81 92 ASP A N 1
ATOM 694 C CA . ASP A 1 92 ? -1.165 -4.325 -0.192 1.00 97.81 92 ASP A CA 1
ATOM 695 C C . ASP A 1 92 ? -1.292 -4.080 -1.705 1.00 97.81 92 ASP A C 1
ATOM 697 O O . ASP A 1 92 ? -0.405 -4.419 -2.491 1.00 97.81 92 ASP A O 1
ATOM 701 N N . SER A 1 93 ? -2.391 -3.448 -2.130 1.00 98.00 93 SER A N 1
ATOM 702 C CA . SER A 1 93 ? -2.607 -3.098 -3.539 1.00 98.00 93 SER A CA 1
ATOM 703 C C . SER A 1 93 ? -1.583 -2.071 -4.035 1.00 98.00 93 SER A C 1
ATOM 705 O O . SER A 1 93 ? -1.073 -2.199 -5.149 1.00 98.00 93 SER A O 1
ATOM 707 N N . ALA A 1 94 ? -1.264 -1.065 -3.218 1.00 97.06 94 ALA A N 1
ATOM 708 C CA . ALA A 1 94 ? -0.260 -0.053 -3.529 1.00 97.06 94 ALA A CA 1
ATOM 709 C C . ALA A 1 94 ? 1.155 -0.657 -3.591 1.00 97.06 94 ALA A C 1
ATOM 711 O O . ALA A 1 94 ? 1.883 -0.396 -4.550 1.00 97.06 94 ALA A O 1
ATOM 712 N N . ALA A 1 95 ? 1.502 -1.555 -2.664 1.00 97.56 95 ALA A N 1
ATOM 713 C CA . ALA A 1 95 ? 2.761 -2.298 -2.697 1.00 97.56 95 ALA A CA 1
ATOM 714 C C . ALA A 1 95 ? 2.883 -3.150 -3.975 1.00 97.56 95 ALA A C 1
ATOM 716 O O . ALA A 1 95 ? 3.900 -3.101 -4.666 1.00 97.56 95 ALA A O 1
ATOM 717 N N . GLY A 1 96 ? 1.811 -3.842 -4.379 1.00 97.75 96 GLY A N 1
ATOM 718 C CA . GLY A 1 96 ? 1.790 -4.590 -5.642 1.00 97.75 96 GLY A CA 1
ATOM 719 C C . GLY A 1 96 ? 1.984 -3.707 -6.887 1.00 97.75 96 GLY A C 1
ATOM 720 O O . GLY A 1 96 ? 2.626 -4.118 -7.863 1.00 97.75 96 GLY A O 1
ATOM 721 N N . LEU A 1 97 ? 1.477 -2.468 -6.869 1.00 97.12 97 LEU A N 1
ATOM 722 C CA . LEU A 1 97 ? 1.750 -1.486 -7.924 1.00 97.12 97 LEU A CA 1
ATOM 723 C C . LEU A 1 97 ? 3.216 -1.039 -7.921 1.00 97.12 97 LEU A C 1
ATOM 725 O O . LEU A 1 97 ? 3.799 -0.910 -9.000 1.00 97.12 97 LEU A O 1
ATOM 729 N N . ALA A 1 98 ? 3.818 -0.846 -6.745 1.00 97.06 98 ALA A N 1
ATOM 730 C CA . ALA A 1 98 ? 5.230 -0.500 -6.609 1.00 97.06 98 ALA A CA 1
ATOM 731 C C . ALA A 1 98 ? 6.142 -1.597 -7.180 1.00 97.06 98 ALA A C 1
ATOM 733 O O . ALA A 1 98 ? 7.040 -1.310 -7.980 1.00 97.06 98 ALA A O 1
ATOM 734 N N . GLU A 1 99 ? 5.859 -2.862 -6.861 1.00 97.56 99 GLU A N 1
ATOM 735 C CA . GLU A 1 99 ? 6.567 -4.023 -7.412 1.00 97.56 99 GLU A CA 1
ATOM 736 C C . GLU A 1 99 ? 6.444 -4.086 -8.940 1.00 97.56 99 GLU A C 1
ATOM 738 O O . GLU A 1 99 ? 7.439 -4.241 -9.654 1.00 97.56 99 GLU A O 1
ATOM 743 N N . THR A 1 100 ? 5.228 -3.906 -9.463 1.00 97.38 100 THR A N 1
ATOM 744 C CA . THR A 1 100 ? 4.970 -3.938 -10.910 1.00 97.38 100 THR A CA 1
ATOM 745 C C . THR A 1 100 ? 5.700 -2.807 -11.638 1.00 97.38 100 THR A C 1
ATOM 747 O O . THR A 1 100 ? 6.288 -3.029 -12.699 1.00 97.38 100 THR A O 1
ATOM 750 N N . ALA A 1 101 ? 5.688 -1.597 -11.075 1.00 95.44 101 ALA A N 1
ATOM 751 C CA . ALA A 1 101 ? 6.379 -0.443 -11.640 1.00 95.44 101 ALA A CA 1
ATOM 752 C C . ALA A 1 101 ? 7.907 -0.617 -11.611 1.00 95.44 101 ALA A C 1
ATOM 754 O O . ALA A 1 101 ? 8.571 -0.313 -12.602 1.00 95.44 101 ALA A O 1
ATOM 755 N N . THR A 1 102 ? 8.448 -1.188 -10.532 1.00 95.50 102 THR A N 1
ATOM 756 C CA . THR A 1 102 ? 9.873 -1.541 -10.421 1.00 95.50 102 THR A CA 1
ATOM 757 C C . THR A 1 102 ? 10.269 -2.583 -11.467 1.00 95.50 102 THR A C 1
ATOM 759 O O . THR A 1 102 ? 11.278 -2.436 -12.154 1.00 95.50 102 THR A O 1
ATOM 762 N N . ALA A 1 103 ? 9.448 -3.618 -11.665 1.00 94.62 103 ALA A N 1
ATOM 763 C CA . ALA A 1 103 ? 9.703 -4.626 -12.691 1.00 94.62 103 ALA A CA 1
ATOM 764 C C . ALA A 1 103 ? 9.657 -4.043 -14.116 1.00 94.62 103 ALA A C 1
ATOM 766 O O . ALA A 1 103 ? 10.414 -4.477 -14.987 1.00 94.62 103 ALA A O 1
ATOM 767 N N . ALA A 1 104 ? 8.778 -3.069 -14.372 1.00 92.12 104 ALA A N 1
ATOM 768 C CA . ALA A 1 104 ? 8.714 -2.372 -15.655 1.00 92.12 104 ALA A CA 1
ATOM 769 C C . ALA A 1 104 ? 9.966 -1.515 -15.909 1.00 92.12 104 ALA A C 1
ATOM 771 O O . ALA A 1 104 ? 10.520 -1.574 -17.006 1.00 92.12 104 ALA A O 1
ATOM 772 N N . GLU A 1 105 ? 10.432 -0.775 -14.899 1.00 93.31 105 GLU A N 1
ATOM 773 C CA . GLU A 1 105 ? 11.684 -0.006 -14.947 1.00 93.31 105 GLU A CA 1
ATOM 774 C C . GLU A 1 105 ? 12.882 -0.905 -15.285 1.00 93.31 105 GLU A C 1
ATOM 776 O O . GLU A 1 105 ? 13.617 -0.615 -16.232 1.00 93.31 105 GLU A O 1
ATOM 781 N N . LEU A 1 106 ? 13.013 -2.046 -14.600 1.00 91.75 106 LEU A N 1
ATOM 782 C CA . LEU A 1 106 ? 14.110 -2.987 -14.825 1.00 91.75 106 LEU A CA 1
ATOM 783 C C . LEU A 1 106 ? 14.107 -3.550 -16.253 1.00 91.75 106 LEU A C 1
ATOM 785 O O . LEU A 1 106 ? 15.150 -3.604 -16.901 1.00 91.75 106 LEU A O 1
ATOM 789 N N . ARG A 1 107 ? 12.935 -3.934 -16.773 1.00 91.06 107 ARG A N 1
ATOM 790 C CA . ARG A 1 107 ? 12.815 -4.461 -18.144 1.00 91.06 107 ARG A CA 1
ATOM 791 C C . ARG A 1 107 ? 13.190 -3.432 -19.205 1.00 91.06 107 ARG A C 1
ATOM 793 O O . ARG A 1 107 ? 13.758 -3.806 -20.228 1.00 91.06 107 ARG A O 1
ATOM 800 N N . LEU A 1 108 ? 12.868 -2.156 -18.984 1.00 88.94 108 LEU A N 1
ATOM 801 C CA . LEU A 1 108 ? 13.281 -1.079 -19.887 1.00 88.94 108 LEU A CA 1
ATOM 802 C C . LEU A 1 108 ? 14.799 -0.907 -19.867 1.00 88.94 108 LEU A C 1
ATOM 804 O O . LEU A 1 108 ? 15.419 -0.860 -20.925 1.00 88.94 108 LEU A O 1
ATOM 808 N N . ARG A 1 109 ? 15.403 -0.934 -18.677 1.00 86.75 109 ARG A N 1
ATOM 809 C CA . ARG A 1 109 ? 16.858 -0.868 -18.518 1.00 86.75 109 ARG A CA 1
ATOM 810 C C . ARG A 1 109 ? 17.584 -2.018 -19.221 1.00 86.75 109 ARG A C 1
ATOM 812 O O . ARG A 1 109 ? 18.581 -1.799 -19.900 1.00 86.75 109 ARG A O 1
ATOM 819 N N . GLU A 1 110 ? 17.083 -3.243 -19.076 1.00 88.12 110 GLU A N 1
ATOM 820 C CA . GLU A 1 110 ? 17.642 -4.419 -19.755 1.00 88.12 110 GLU A CA 1
ATOM 821 C C . GLU A 1 110 ? 17.531 -4.306 -21.283 1.00 88.12 110 GLU A C 1
ATOM 823 O O . GLU A 1 110 ? 18.460 -4.679 -22.005 1.00 88.12 110 GLU A O 1
ATOM 828 N N . ALA A 1 111 ? 16.412 -3.774 -21.785 1.00 84.75 111 ALA A N 1
ATOM 829 C CA . ALA A 1 111 ? 16.222 -3.535 -23.212 1.00 84.75 111 ALA A CA 1
ATOM 830 C C . ALA A 1 111 ? 17.207 -2.481 -23.752 1.00 84.75 111 ALA A C 1
ATOM 832 O O . ALA A 1 111 ? 17.784 -2.685 -24.826 1.00 84.75 111 ALA A O 1
ATOM 833 N N . ASP A 1 112 ? 17.455 -1.412 -22.991 1.00 81.69 112 ASP A N 1
ATOM 834 C CA . ASP A 1 112 ? 18.434 -0.377 -23.337 1.00 81.69 112 ASP A CA 1
ATOM 835 C C . ASP A 1 112 ? 19.863 -0.941 -23.391 1.00 81.69 112 ASP A C 1
ATOM 837 O O . ASP A 1 112 ? 20.588 -0.709 -24.363 1.00 81.69 112 ASP A O 1
ATOM 841 N N . ASP A 1 113 ? 20.258 -1.762 -22.413 1.00 81.31 113 ASP A N 1
ATOM 842 C CA . ASP A 1 113 ? 21.580 -2.402 -22.385 1.00 81.31 113 ASP A CA 1
ATOM 843 C C . ASP A 1 113 ? 21.819 -3.301 -23.613 1.00 81.31 113 ASP A C 1
ATOM 845 O O . ASP A 1 113 ? 22.921 -3.332 -24.175 1.00 81.31 113 ASP A O 1
ATOM 849 N N . VAL A 1 114 ? 20.793 -4.037 -24.054 1.00 81.25 114 VAL A N 1
ATOM 850 C CA . VAL A 1 114 ? 20.855 -4.863 -25.271 1.00 81.25 114 VAL A CA 1
ATOM 851 C C . VAL A 1 114 ? 20.981 -3.986 -26.516 1.00 81.25 114 VAL A C 1
ATOM 853 O O . VAL A 1 114 ? 21.819 -4.269 -27.377 1.00 81.25 114 VAL A O 1
ATOM 856 N N . ALA A 1 115 ? 20.204 -2.904 -26.608 1.00 74.25 115 ALA A N 1
ATOM 857 C CA . ALA A 1 115 ? 20.269 -1.976 -27.733 1.00 74.25 115 ALA A CA 1
ATOM 858 C C . ALA A 1 115 ? 21.664 -1.338 -27.869 1.00 74.25 115 ALA A C 1
ATOM 860 O O . ALA A 1 115 ? 22.227 -1.324 -28.965 1.00 74.25 115 ALA A O 1
ATOM 861 N N . ILE A 1 116 ? 22.268 -0.896 -26.760 1.00 75.44 116 ILE A N 1
ATOM 862 C CA . ILE A 1 116 ? 23.617 -0.303 -26.744 1.00 75.44 116 ILE A CA 1
ATOM 863 C C . ILE A 1 116 ? 24.674 -1.300 -27.250 1.00 75.44 116 ILE A C 1
ATOM 865 O O . ILE A 1 116 ? 25.540 -0.933 -28.050 1.00 75.44 116 ILE A O 1
ATOM 869 N N . ARG A 1 117 ? 24.591 -2.573 -26.837 1.00 74.00 117 ARG A N 1
ATOM 870 C CA . ARG A 1 117 ? 25.529 -3.630 -27.268 1.00 74.00 117 ARG A CA 1
ATOM 871 C C . ARG A 1 117 ? 25.427 -3.980 -28.750 1.00 74.00 117 ARG A C 1
ATOM 873 O O . ARG A 1 117 ? 26.419 -4.414 -29.317 1.00 74.00 117 ARG A O 1
ATOM 880 N N . HIS A 1 118 ? 24.255 -3.833 -29.367 1.00 66.50 118 HIS A N 1
ATOM 881 C CA . HIS A 1 118 ? 24.070 -4.112 -30.796 1.00 66.50 118 HIS A CA 1
ATOM 882 C C . HIS A 1 118 ? 24.479 -2.950 -31.711 1.00 66.50 118 HIS A C 1
ATOM 884 O O . HIS A 1 118 ? 24.663 -3.163 -32.909 1.00 66.50 118 HIS A O 1
ATOM 890 N N . VAL A 1 119 ? 24.595 -1.736 -31.167 1.00 61.72 119 VAL A N 1
ATOM 891 C CA . VAL A 1 119 ? 24.984 -0.525 -31.911 1.00 61.72 119 VAL A CA 1
ATOM 892 C C . VAL A 1 119 ? 26.496 -0.250 -31.830 1.00 61.72 119 VAL A C 1
ATOM 894 O O . VAL A 1 119 ? 27.026 0.446 -32.698 1.00 61.72 119 VAL A O 1
ATOM 897 N N . SER A 1 120 ? 27.180 -0.797 -30.818 1.00 51.97 120 SER A N 1
ATOM 898 C CA . SER A 1 120 ? 28.635 -0.677 -30.603 1.00 51.97 120 SER A CA 1
ATOM 899 C C . SER A 1 120 ? 29.428 -1.713 -31.398 1.00 51.97 120 SER A C 1
ATOM 901 O O . SER A 1 120 ? 30.508 -1.347 -31.913 1.00 51.97 120 SER A O 1
#

Sequence (120 aa):
MGGDGLRYGMSFHRVGVPEGIVSELVYVQELWRKRAEVAQECADELGELATALGSVIRTNYFGTGCVEGEGLFHNLQILVRDGVQSLNGQADSAAGLAETATAAELRLREADDVAIRHVS

pLDDT: mean 79.34, std 19.5, range [36.06, 98.12]

Radius of gyration: 29.01 Å; Cα contacts (8 Å, |Δi|>4): 71; chains: 1; bounding box: 54×16×100 Å

Nearest PDB structures (foldseek):
  4w4k-assembly2_C  TM=8.385E-01  e=3.164E-01  Mycobacterium tuberculosis str. Erdman = ATCC 35801
  4ilo-assembly1_A  TM=5.167E-01  e=1.568E+00  Chlamydia trachomatis L2/434/Bu
  7aal-assembly1_B  TM=5.332E-01  e=1.661E+00  Homo sapiens
  6ixe-assembly1_A  TM=4.855E-01  e=4.145E+00  Homo sapiens

Secondary structure (DSSP, 8-state):
---------------PPPHHHHHHHHHHHHHHHHHHHHHHHHHHHHHHHHHHHHHHHHH--TTSS-TTTHHHHHHHHHHHHHHHHHHHHHHHHHHHHHHHHHHHHHHHHHHHHHHHHHH-

Solvent-accessible surface area (backbone atoms only — not comparable to full-atom values): 6707 Å² total; per-residue (Å²): 134,83,90,85,82,84,84,75,82,82,73,88,66,82,87,66,81,60,70,68,58,60,56,50,52,55,51,52,35,55,51,26,46,54,48,14,52,54,24,38,52,50,13,52,54,29,44,51,49,23,54,53,53,57,44,54,64,75,74,51,80,48,79,78,88,42,81,88,36,41,68,61,43,52,53,50,52,51,52,42,50,53,48,29,52,52,29,42,57,49,14,54,52,25,39,54,48,14,53,53,26,44,54,51,26,51,53,51,52,55,52,51,56,53,53,53,64,76,74,107